Protein AF-A0A6G3YT41-F1 (afdb_monomer)

Structure (mmCIF, N/CA/C/O backbone):
data_AF-A0A6G3YT41-F1
#
_entry.id   AF-A0A6G3YT41-F1
#
loop_
_atom_site.group_PDB
_atom_site.id
_atom_site.type_symbol
_atom_site.label_atom_id
_atom_site.label_alt_id
_atom_site.label_comp_id
_atom_site.label_asym_id
_atom_site.label_entity_id
_atom_site.label_seq_id
_atom_site.pdbx_PDB_ins_code
_atom_site.Cartn_x
_atom_site.Cartn_y
_atom_site.Cartn_z
_atom_site.occupancy
_atom_site.B_iso_or_equiv
_atom_site.auth_seq_id
_atom_site.auth_comp_id
_atom_site.auth_asym_id
_atom_site.auth_atom_id
_atom_site.pdbx_PDB_model_num
ATOM 1 N N . MET A 1 1 ? -5.616 -1.438 9.766 1.00 59.84 1 MET A N 1
ATOM 2 C CA . MET A 1 1 ? -6.339 -1.657 8.487 1.00 59.84 1 MET A CA 1
ATOM 3 C C . MET A 1 1 ? -5.346 -1.430 7.349 1.00 59.84 1 MET A C 1
ATOM 5 O O . MET A 1 1 ? -4.335 -0.787 7.609 1.00 59.84 1 MET A O 1
ATOM 9 N N . ARG A 1 2 ? -5.554 -2.007 6.159 1.00 63.56 2 ARG A N 1
ATOM 10 C CA . ARG A 1 2 ? -4.571 -1.996 5.057 1.00 63.56 2 ARG A CA 1
ATOM 11 C C . ARG A 1 2 ? -5.060 -1.095 3.925 1.00 63.56 2 ARG A C 1
ATOM 13 O O . ARG A 1 2 ? -6.223 -1.197 3.552 1.00 63.56 2 ARG A O 1
ATOM 20 N N . ALA A 1 3 ? -4.186 -0.235 3.409 1.00 61.62 3 ALA A N 1
ATOM 21 C CA . ALA A 1 3 ? -4.435 0.549 2.200 1.00 61.62 3 ALA A CA 1
ATOM 22 C C . ALA A 1 3 ? -3.442 0.138 1.113 1.00 61.62 3 ALA A C 1
ATOM 24 O O . ALA A 1 3 ? -2.252 0.000 1.401 1.00 61.62 3 ALA A O 1
ATOM 25 N N . SER A 1 4 ? -3.952 -0.028 -0.103 1.00 67.12 4 SER A N 1
ATOM 26 C CA . SER A 1 4 ? -3.307 -0.771 -1.180 1.00 67.12 4 SER A CA 1
ATOM 27 C C . SER A 1 4 ? -3.110 0.085 -2.426 1.00 67.12 4 SER A C 1
ATOM 29 O O . SER A 1 4 ? -4.071 0.649 -2.946 1.00 67.12 4 SER A O 1
ATOM 31 N N . ILE A 1 5 ? -1.876 0.166 -2.930 1.00 67.75 5 ILE A N 1
ATOM 32 C CA . ILE A 1 5 ? -1.556 0.879 -4.180 1.00 67.75 5 ILE A CA 1
ATOM 33 C C . ILE A 1 5 ? -1.007 -0.122 -5.210 1.00 67.75 5 ILE A C 1
ATOM 35 O O . ILE A 1 5 ? 0.036 -0.724 -4.938 1.00 67.75 5 ILE A O 1
ATOM 39 N N . PRO A 1 6 ? -1.654 -0.306 -6.381 1.00 62.59 6 PRO A N 1
ATOM 40 C CA . PRO A 1 6 ? -1.185 -1.238 -7.398 1.00 62.59 6 PRO A CA 1
ATOM 41 C C . PRO A 1 6 ? 0.032 -0.683 -8.159 1.00 62.59 6 PRO A C 1
ATOM 43 O O . PRO A 1 6 ? 0.045 0.460 -8.619 1.00 62.59 6 PRO A O 1
ATOM 46 N N . LEU A 1 7 ? 1.062 -1.510 -8.329 1.00 69.19 7 LEU A N 1
ATOM 47 C CA . LEU A 1 7 ? 2.295 -1.231 -9.065 1.00 69.19 7 LEU A CA 1
ATOM 48 C C . LEU A 1 7 ? 2.620 -2.388 -10.019 1.00 69.19 7 LEU A C 1
ATOM 50 O O . LEU A 1 7 ? 2.474 -3.534 -9.628 1.00 69.19 7 LEU A O 1
ATOM 54 N N . PRO A 1 8 ? 3.135 -2.157 -11.233 1.00 68.12 8 PRO A N 1
ATOM 55 C CA . PRO A 1 8 ? 3.485 -3.256 -12.133 1.00 68.12 8 PRO A CA 1
ATOM 56 C C . PRO A 1 8 ? 4.520 -4.252 -11.557 1.00 68.12 8 PRO A C 1
ATOM 58 O O . PRO A 1 8 ? 5.593 -3.844 -11.104 1.00 68.12 8 PRO A O 1
ATOM 61 N N . THR A 1 9 ? 4.277 -5.564 -11.670 1.00 64.06 9 THR A N 1
ATOM 62 C CA . THR A 1 9 ? 5.159 -6.656 -11.177 1.00 64.06 9 THR A CA 1
ATOM 63 C C . THR A 1 9 ? 6.568 -6.603 -11.756 1.00 64.06 9 THR A C 1
ATOM 65 O O . THR A 1 9 ? 7.552 -6.936 -11.098 1.00 64.06 9 THR A O 1
ATOM 68 N N . THR A 1 10 ? 6.697 -6.091 -12.978 1.00 64.69 10 THR A N 1
ATOM 69 C CA . THR A 1 10 ? 7.985 -5.911 -13.667 1.00 64.69 10 THR A CA 1
ATOM 70 C C . THR A 1 10 ? 8.958 -4.936 -12.993 1.00 64.69 10 THR A C 1
ATOM 72 O O . THR A 1 10 ? 10.133 -4.903 -13.360 1.00 64.69 10 THR A O 1
ATOM 75 N N . LEU A 1 11 ? 8.497 -4.138 -12.024 1.00 60.03 11 LEU A N 1
ATOM 76 C CA . LEU A 1 11 ? 9.310 -3.120 -11.351 1.00 60.03 11 LEU A CA 1
ATOM 77 C C . LEU A 1 11 ? 10.205 -3.692 -10.256 1.00 60.03 11 LEU A C 1
ATOM 79 O O . LEU A 1 11 ? 11.259 -3.124 -9.955 1.00 60.03 11 LEU A O 1
ATOM 83 N N . ILE A 1 12 ? 9.800 -4.807 -9.651 1.00 62.72 12 ILE A N 1
ATOM 84 C CA . ILE A 1 12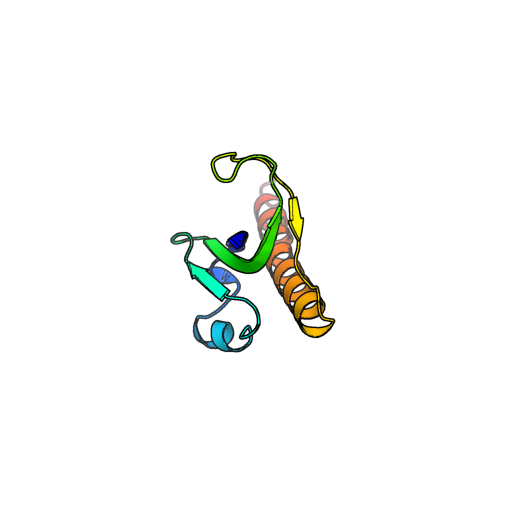 ? 10.477 -5.361 -8.487 1.00 62.72 12 ILE A CA 1
ATOM 85 C C . ILE A 1 12 ? 10.796 -6.821 -8.775 1.00 62.72 12 ILE A C 1
ATOM 87 O O . ILE A 1 12 ? 9.927 -7.685 -8.773 1.00 62.72 12 ILE A O 1
ATOM 91 N N . LYS A 1 13 ? 12.082 -7.118 -9.002 1.00 62.31 13 LYS A N 1
ATOM 92 C CA . LYS A 1 13 ? 12.546 -8.507 -8.905 1.00 62.31 13 LYS A CA 1
ATOM 93 C C . LYS A 1 13 ? 12.246 -8.998 -7.485 1.00 62.31 13 LYS A C 1
ATOM 95 O O . LYS A 1 13 ? 12.535 -8.239 -6.561 1.00 62.31 13 LYS A O 1
ATOM 100 N N . PRO A 1 14 ? 11.782 -10.241 -7.281 1.00 57.16 14 PRO A N 1
ATOM 101 C CA . PRO A 1 14 ? 11.431 -10.754 -5.954 1.00 57.16 14 PRO A CA 1
ATOM 102 C C . PRO A 1 14 ? 12.513 -10.511 -4.887 1.00 57.16 14 PRO A C 1
ATOM 104 O O . PRO A 1 14 ? 12.207 -10.143 -3.762 1.00 57.16 14 PRO A O 1
ATOM 107 N N . GLN A 1 15 ? 13.795 -10.570 -5.277 1.00 53.44 15 GLN A N 1
ATOM 108 C CA . GLN A 1 15 ? 14.951 -10.310 -4.402 1.00 53.44 15 GLN A CA 1
ATOM 109 C C . GLN A 1 15 ? 15.077 -8.858 -3.893 1.00 53.44 15 GLN A C 1
ATOM 111 O O . GLN A 1 15 ? 15.916 -8.571 -3.047 1.00 53.44 15 GLN A O 1
ATOM 116 N N . ARG A 1 16 ? 14.304 -7.909 -4.435 1.00 60.59 16 ARG A N 1
ATOM 117 C CA . ARG A 1 16 ? 14.283 -6.501 -4.006 1.00 60.59 16 ARG A CA 1
ATOM 118 C C . ARG A 1 16 ? 13.099 -6.166 -3.101 1.00 60.59 16 ARG A C 1
ATOM 120 O O . ARG A 1 16 ? 13.109 -5.082 -2.526 1.00 60.59 16 ARG A O 1
A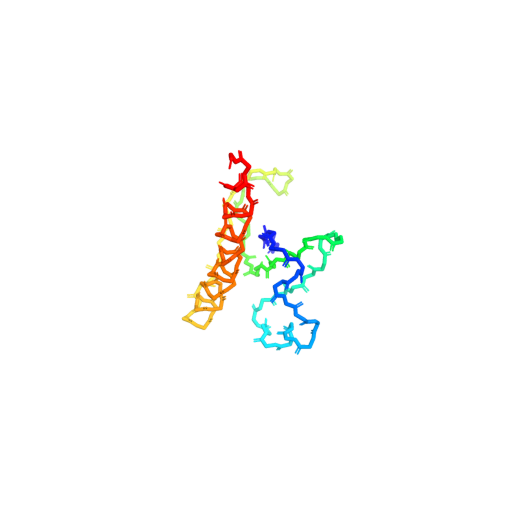TOM 127 N N . LEU A 1 17 ? 12.128 -7.071 -2.945 1.00 59.66 17 LEU A N 1
ATOM 128 C CA . LEU A 1 17 ? 10.985 -6.888 -2.040 1.00 59.66 17 LEU A CA 1
ATOM 129 C C . LEU A 1 17 ? 11.453 -6.735 -0.584 1.00 59.66 17 LEU A C 1
ATOM 131 O O . LEU A 1 17 ? 10.946 -5.889 0.143 1.00 59.66 17 LEU A O 1
ATOM 135 N N . GLU A 1 18 ? 12.510 -7.451 -0.194 1.00 59.09 18 GLU A N 1
ATOM 136 C CA . GLU A 1 18 ? 13.099 -7.388 1.152 1.00 59.09 18 GLU A CA 1
ATOM 137 C C . GLU A 1 18 ? 13.677 -6.010 1.517 1.00 59.09 18 GLU A C 1
ATOM 139 O O . GLU A 1 18 ? 13.851 -5.708 2.693 1.00 59.09 18 GLU A O 1
ATOM 144 N N . GLN A 1 19 ? 13.951 -5.138 0.537 1.00 62.50 19 GLN A N 1
ATOM 145 C CA . GLN A 1 19 ? 14.419 -3.769 0.800 1.00 62.50 19 GLN A CA 1
ATOM 146 C C . GLN A 1 19 ? 13.297 -2.852 1.303 1.00 62.50 19 GLN A C 1
ATOM 148 O O . GLN A 1 19 ? 13.571 -1.737 1.744 1.00 62.50 19 GLN A O 1
ATOM 153 N N . PHE A 1 20 ? 12.045 -3.313 1.262 1.00 64.06 20 PHE A N 1
ATOM 154 C CA . PHE A 1 20 ? 10.851 -2.553 1.607 1.00 64.06 20 PHE A CA 1
ATOM 155 C C . PHE A 1 20 ? 10.248 -2.965 2.961 1.00 64.06 20 PHE A C 1
ATOM 157 O O . PHE A 1 20 ? 9.059 -2.830 3.133 1.00 64.06 20 PHE A O 1
ATOM 164 N N . GLN A 1 21 ? 11.041 -3.383 3.957 1.00 64.50 21 GLN A N 1
ATOM 165 C CA . GLN A 1 21 ? 10.549 -3.888 5.266 1.00 64.50 21 GLN A CA 1
ATOM 166 C C . GLN A 1 21 ? 9.481 -3.045 6.008 1.00 64.50 21 GLN A C 1
ATOM 168 O O . GLN A 1 21 ? 8.735 -3.603 6.804 1.00 64.50 21 GLN A O 1
ATOM 173 N N . GLU A 1 22 ? 9.389 -1.732 5.771 1.00 70.56 22 GLU A N 1
ATOM 174 C CA . GLU A 1 22 ? 8.360 -0.849 6.364 1.00 70.56 22 GLU A CA 1
ATOM 175 C C . GLU A 1 22 ? 7.016 -0.851 5.606 1.00 70.56 22 GLU A C 1
ATOM 177 O O . GLU A 1 22 ? 6.049 -0.243 6.054 1.00 70.56 22 GLU A O 1
ATOM 182 N N . VAL A 1 23 ? 6.951 -1.517 4.452 1.00 74.31 23 VAL A N 1
ATOM 183 C CA . VAL A 1 23 ? 5.778 -1.615 3.577 1.00 74.31 23 VAL A CA 1
ATOM 184 C C . VAL A 1 23 ? 5.579 -3.073 3.182 1.00 74.31 23 VAL A C 1
ATOM 186 O O . VAL A 1 23 ? 6.489 -3.727 2.678 1.00 74.31 23 VAL A O 1
ATOM 189 N N . GLU A 1 24 ? 4.380 -3.601 3.395 1.00 77.06 24 GLU A N 1
ATOM 190 C CA . GLU A 1 24 ? 4.070 -4.962 2.963 1.00 77.06 24 GLU A CA 1
ATOM 191 C C . GLU A 1 24 ? 3.801 -4.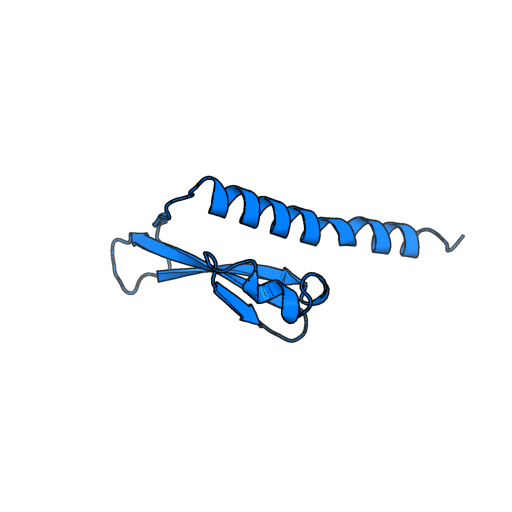941 1.454 1.00 77.06 24 GLU A C 1
ATOM 193 O O . GLU A 1 24 ? 3.012 -4.136 0.967 1.00 77.06 24 GLU A O 1
ATOM 198 N N . LEU A 1 25 ? 4.508 -5.788 0.704 1.00 76.81 25 LEU A N 1
ATOM 199 C CA . LEU A 1 25 ? 4.340 -5.928 -0.739 1.00 76.81 25 LEU A CA 1
ATOM 200 C C . LEU A 1 25 ? 3.788 -7.320 -1.040 1.00 76.81 25 LEU A C 1
ATOM 202 O O . LEU A 1 25 ? 4.440 -8.321 -0.737 1.00 76.81 25 LEU A O 1
ATOM 206 N N . SER A 1 26 ? 2.619 -7.384 -1.662 1.00 75.81 26 SER A N 1
ATOM 207 C CA . SER A 1 26 ? 1.958 -8.626 -2.081 1.00 75.81 26 SER A CA 1
ATOM 208 C C . SER A 1 26 ? 1.740 -8.626 -3.590 1.00 75.81 26 SER A C 1
ATOM 210 O O . SER A 1 26 ? 1.622 -7.577 -4.212 1.00 75.81 26 SER A O 1
ATOM 212 N N . LEU A 1 27 ? 1.704 -9.800 -4.221 1.00 73.69 27 LEU A N 1
ATOM 213 C CA . LEU A 1 27 ? 1.197 -9.898 -5.592 1.00 73.69 27 LEU A CA 1
ATOM 214 C C . LEU A 1 27 ? -0.322 -9.719 -5.542 1.00 73.69 27 LEU A C 1
ATOM 216 O O . LEU A 1 27 ? -0.998 -10.469 -4.842 1.00 73.69 27 LEU A O 1
ATOM 220 N N . CYS A 1 28 ? -0.830 -8.727 -6.266 1.00 69.81 28 CYS A N 1
ATOM 221 C CA . CYS A 1 28 ? -2.258 -8.554 -6.502 1.00 69.81 28 CYS A CA 1
ATOM 222 C C . CYS A 1 28 ? -2.715 -9.544 -7.588 1.00 69.81 28 CYS A C 1
ATOM 224 O O . CYS A 1 28 ? -3.667 -10.292 -7.385 1.00 69.81 28 CYS A O 1
ATOM 226 N N . ASP A 1 29 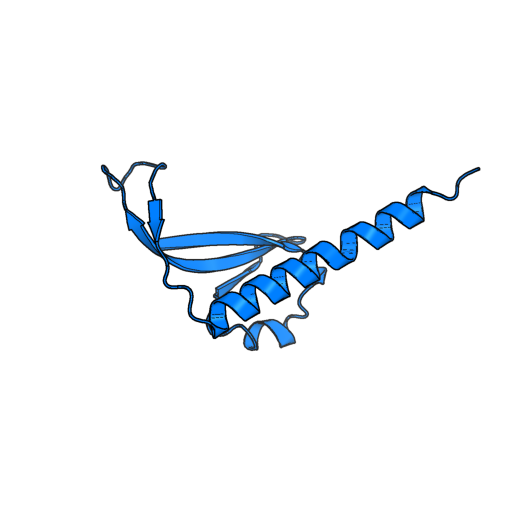? -1.971 -9.612 -8.700 1.00 76.06 29 ASP A N 1
ATOM 227 C CA . ASP A 1 29 ? -2.134 -10.598 -9.774 1.00 76.06 29 ASP A CA 1
ATOM 228 C C . ASP A 1 29 ? -0.804 -10.837 -10.539 1.00 76.06 29 ASP A C 1
ATOM 230 O O . ASP A 1 29 ? 0.285 -10.607 -10.007 1.00 76.06 29 ASP A O 1
ATOM 234 N N . HIS A 1 30 ? -0.872 -11.345 -11.779 1.00 72.50 30 HIS A N 1
ATOM 235 C CA . HIS A 1 30 ? 0.309 -11.603 -12.616 1.00 72.50 30 HIS A CA 1
ATOM 236 C C . HIS A 1 30 ? 1.065 -10.321 -13.011 1.00 72.50 30 HIS A C 1
ATOM 238 O O . HIS A 1 30 ? 2.288 -10.349 -13.184 1.00 72.50 30 HIS A O 1
ATOM 244 N N . ASP A 1 31 ? 0.354 -9.202 -13.129 1.00 73.25 31 ASP A N 1
ATOM 245 C CA . ASP A 1 31 ? 0.856 -7.936 -13.654 1.00 73.25 31 ASP A CA 1
ATOM 246 C C . ASP A 1 31 ? 0.973 -6.851 -12.577 1.00 73.25 31 ASP A C 1
ATOM 248 O O . ASP A 1 31 ? 1.715 -5.888 -12.782 1.00 73.25 31 ASP A O 1
ATOM 252 N N . TRP A 1 32 ? 0.331 -7.016 -11.416 1.00 73.12 32 TRP A N 1
ATOM 253 C CA . TRP A 1 32 ? 0.252 -6.015 -10.353 1.00 73.12 32 TRP A CA 1
ATOM 254 C C . TRP A 1 32 ? 0.737 -6.519 -8.984 1.00 73.12 32 TRP A C 1
ATOM 256 O O . TRP A 1 32 ? 0.405 -7.603 -8.513 1.00 73.12 32 TRP A O 1
ATOM 266 N N . LEU A 1 33 ? 1.523 -5.675 -8.324 1.00 76.62 33 LEU A N 1
ATOM 267 C CA . LEU A 1 33 ? 1.951 -5.726 -6.932 1.00 76.62 33 LEU A CA 1
ATOM 268 C C . LEU A 1 33 ? 1.133 -4.722 -6.134 1.00 76.62 33 LEU A C 1
ATOM 270 O O . LEU A 1 33 ? 0.898 -3.610 -6.584 1.00 76.62 33 LEU A O 1
ATOM 274 N N . GLU A 1 34 ? 0.768 -5.084 -4.925 1.00 81.25 34 GLU A N 1
ATOM 275 C CA . GLU A 1 34 ? 0.054 -4.250 -3.985 1.00 81.25 34 GLU A CA 1
ATOM 276 C C . GLU A 1 34 ? 1.020 -3.741 -2.915 1.00 81.25 34 GLU A C 1
ATOM 278 O O . GLU A 1 34 ? 1.721 -4.525 -2.276 1.00 81.25 34 GLU A O 1
ATOM 283 N N . VAL A 1 35 ? 1.068 -2.420 -2.729 1.00 82.19 35 VAL A N 1
ATOM 284 C CA . VAL A 1 35 ? 1.774 -1.792 -1.606 1.00 82.19 35 VAL A CA 1
ATOM 285 C C . VAL A 1 35 ? 0.800 -1.564 -0.467 1.00 82.19 35 VAL A C 1
ATOM 287 O O . VAL A 1 35 ? -0.068 -0.705 -0.583 1.00 82.19 35 VAL A O 1
ATOM 290 N N . THR A 1 36 ? 0.970 -2.304 0.624 1.00 84.00 36 THR A N 1
ATOM 291 C CA . THR A 1 36 ? 0.155 -2.220 1.834 1.00 84.00 36 THR A CA 1
ATOM 292 C C . THR A 1 36 ? 0.800 -1.305 2.873 1.00 84.00 36 THR A C 1
ATOM 294 O O . THR A 1 36 ? 1.898 -1.573 3.373 1.00 84.00 36 THR A O 1
ATOM 297 N N . LEU A 1 37 ? 0.071 -0.253 3.249 1.00 86.00 37 LEU A N 1
ATOM 298 C CA . LEU A 1 37 ? 0.396 0.627 4.373 1.00 86.00 37 LEU A CA 1
ATOM 299 C C . LEU A 1 37 ? -0.341 0.199 5.642 1.00 86.00 37 LEU A C 1
ATOM 301 O O . LEU A 1 37 ? -1.517 -0.170 5.596 1.00 86.00 37 LEU A O 1
ATOM 305 N N . GLN A 1 38 ? 0.348 0.289 6.779 1.00 84.56 38 GLN A N 1
ATOM 306 C CA . GLN A 1 38 ? -0.248 0.065 8.092 1.00 84.56 38 GLN A CA 1
ATOM 307 C C . GLN A 1 38 ? -0.746 1.385 8.665 1.00 84.56 38 GLN A C 1
ATOM 309 O O . GLN A 1 38 ? 0.008 2.345 8.773 1.00 84.56 38 GLN A O 1
ATOM 314 N N . GLY A 1 39 ? -2.012 1.419 9.064 1.00 87.75 39 GLY A N 1
ATOM 315 C CA . GLY A 1 39 ? -2.605 2.618 9.633 1.00 87.75 39 GLY A CA 1
ATOM 316 C C . GLY A 1 39 ? -3.940 2.363 10.315 1.00 87.75 39 GLY A C 1
ATOM 317 O O . GLY A 1 39 ? -4.406 1.220 10.461 1.00 87.75 39 GLY A O 1
ATOM 318 N N . LEU A 1 40 ? -4.554 3.465 10.725 1.00 89.94 40 LEU A N 1
ATOM 319 C CA . LEU A 1 40 ? -5.864 3.509 11.344 1.00 89.94 40 LEU A CA 1
ATOM 320 C C . LEU A 1 40 ? -6.917 3.871 10.296 1.00 89.94 40 LEU A C 1
ATOM 322 O O . LEU A 1 40 ? -6.730 4.791 9.506 1.00 89.94 40 LEU A O 1
ATOM 326 N N . TRP A 1 41 ? -8.032 3.151 10.304 1.00 91.81 41 TRP A N 1
ATOM 327 C CA . TRP A 1 41 ? -9.217 3.520 9.539 1.00 91.81 41 TRP A CA 1
ATOM 328 C C . TRP A 1 41 ? -10.217 4.164 10.484 1.00 91.81 41 TRP A C 1
ATOM 330 O O . TRP A 1 41 ? -10.553 3.579 11.515 1.00 91.81 41 TRP A O 1
ATOM 340 N N . ILE A 1 42 ? -10.644 5.375 10.154 1.00 92.69 42 ILE A N 1
ATOM 341 C CA . ILE A 1 42 ? -11.592 6.154 10.941 1.00 92.69 42 ILE A CA 1
ATOM 342 C C . ILE A 1 42 ? -12.885 6.230 10.140 1.00 92.69 42 ILE A C 1
ATOM 344 O O . ILE A 1 42 ? -12.899 6.749 9.025 1.00 92.69 42 ILE A O 1
ATOM 348 N N . THR A 1 43 ? -13.962 5.704 10.707 1.00 94.31 43 THR A N 1
ATOM 349 C CA . THR A 1 43 ? -15.291 5.684 10.093 1.00 94.31 43 THR A CA 1
ATOM 350 C C . THR A 1 43 ? -16.362 5.788 11.178 1.00 94.31 43 THR A C 1
ATOM 352 O O . THR A 1 43 ? -16.077 5.541 12.355 1.00 94.31 43 THR A O 1
ATOM 355 N N . GLU A 1 44 ? -17.568 6.197 10.795 1.00 91.94 44 GLU A N 1
ATOM 356 C CA . GLU A 1 44 ? -18.711 6.315 11.704 1.00 91.94 44 GLU A CA 1
ATOM 357 C C . GLU A 1 44 ? -19.319 4.940 12.030 1.00 91.94 44 GLU A C 1
ATOM 359 O O . GLU A 1 44 ? -19.770 4.727 13.157 1.00 91.94 44 GLU A O 1
ATOM 364 N N . ASP A 1 45 ? -19.262 3.988 11.090 1.00 91.75 45 ASP A N 1
ATOM 365 C CA . ASP A 1 45 ? -19.705 2.599 11.258 1.00 91.75 45 ASP A CA 1
ATOM 366 C C . ASP A 1 45 ? -18.604 1.625 10.784 1.00 91.75 45 ASP A C 1
ATOM 368 O O . ASP A 1 45 ? -18.166 1.709 9.636 1.00 91.75 45 ASP A O 1
ATOM 372 N N . PRO A 1 46 ? -18.153 0.664 11.618 1.00 83.62 46 PRO A N 1
ATOM 373 C CA . PRO A 1 46 ? -17.147 -0.334 11.240 1.00 83.62 46 PRO A CA 1
ATOM 374 C C . PRO A 1 46 ? -17.463 -1.169 9.989 1.00 83.62 46 PRO A C 1
ATOM 376 O O . PRO A 1 46 ? -16.545 -1.762 9.425 1.00 83.62 46 PRO A O 1
ATOM 379 N N . ASN A 1 47 ? -18.731 -1.257 9.576 1.00 87.88 47 ASN A N 1
ATOM 380 C CA . ASN A 1 47 ? -19.152 -1.976 8.370 1.00 87.88 47 ASN A CA 1
ATOM 381 C C . ASN A 1 47 ? -19.246 -1.075 7.130 1.00 87.88 47 ASN A C 1
ATOM 383 O O . ASN A 1 47 ? -19.590 -1.556 6.051 1.00 87.88 47 ASN A O 1
ATOM 387 N N . GLN A 1 48 ? -18.987 0.224 7.272 1.00 85.94 48 GLN A N 1
ATOM 388 C CA . GLN A 1 48 ? -19.067 1.184 6.183 1.00 85.94 48 GLN A CA 1
ATOM 389 C C . GLN A 1 48 ? -17.809 1.116 5.309 1.00 85.94 48 GLN A C 1
ATOM 391 O O . GLN A 1 48 ? -16.681 1.085 5.803 1.00 85.94 48 GLN A O 1
ATOM 396 N N . GLU A 1 49 ? -18.009 1.115 3.991 1.00 85.94 49 GLU A N 1
ATOM 397 C CA . GLU A 1 49 ? -16.916 1.102 3.007 1.00 85.94 49 GLU A CA 1
ATOM 398 C C . GLU A 1 49 ? -16.192 2.455 2.915 1.00 85.94 49 GLU A C 1
ATOM 400 O O . GLU A 1 49 ? -15.043 2.528 2.480 1.00 85.94 49 GLU A O 1
ATOM 405 N N . GLU A 1 50 ? -16.851 3.531 3.349 1.00 89.25 50 GLU A N 1
ATOM 406 C CA . GLU A 1 50 ? -16.317 4.889 3.356 1.00 89.25 50 GLU A CA 1
ATOM 407 C C . GLU A 1 50 ? -15.717 5.260 4.719 1.00 89.25 50 GLU A C 1
ATOM 409 O O . GLU A 1 50 ? -16.197 4.866 5.786 1.00 89.25 50 GLU A O 1
ATOM 414 N N . GLY A 1 51 ? -14.644 6.045 4.679 1.00 90.56 51 GLY A N 1
ATOM 415 C CA . GLY A 1 51 ? -13.906 6.469 5.858 1.00 90.56 51 GLY A CA 1
ATOM 416 C C . GLY A 1 51 ? -12.605 7.168 5.490 1.00 90.56 51 GLY A C 1
ATOM 417 O O . GLY A 1 51 ? -12.298 7.402 4.319 1.00 90.56 51 GLY A O 1
ATOM 418 N N . VAL A 1 52 ? -11.832 7.516 6.513 1.00 91.75 52 VAL A N 1
ATOM 419 C CA . VAL A 1 52 ? -10.531 8.167 6.370 1.00 91.75 52 VAL A CA 1
ATOM 420 C C . VAL A 1 52 ? -9.444 7.204 6.824 1.00 91.75 52 VAL A C 1
ATOM 422 O O . VAL A 1 52 ? -9.419 6.76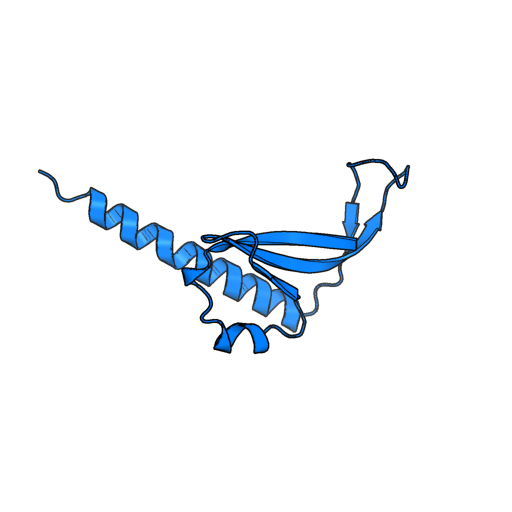9 7.977 1.00 91.75 52 VAL A O 1
ATOM 425 N N . PHE A 1 53 ? -8.510 6.899 5.925 1.00 89.94 53 PHE A N 1
ATOM 426 C CA . PHE A 1 53 ? -7.284 6.193 6.279 1.00 89.94 53 PHE A CA 1
ATOM 427 C C . PHE A 1 53 ? -6.234 7.183 6.783 1.00 89.94 53 PHE A C 1
ATOM 429 O O . PHE A 1 53 ? -5.895 8.147 6.098 1.00 89.94 53 PHE A O 1
ATOM 436 N N . VAL A 1 54 ? -5.693 6.918 7.968 1.00 90.00 54 VAL A N 1
ATOM 437 C CA . VAL A 1 54 ? -4.626 7.702 8.587 1.00 90.00 54 VAL A CA 1
ATOM 438 C C . VAL A 1 54 ? -3.420 6.802 8.808 1.00 90.00 54 VAL A C 1
ATOM 440 O O . VAL A 1 54 ? -3.514 5.758 9.450 1.00 90.00 54 VAL A O 1
ATOM 443 N N . THR A 1 55 ? -2.267 7.225 8.304 1.00 88.94 55 THR A N 1
ATOM 444 C CA . THR A 1 55 ? -0.984 6.547 8.499 1.00 88.94 55 THR A CA 1
ATOM 445 C C . THR A 1 55 ? 0.077 7.566 8.865 1.00 88.94 55 THR A C 1
ATOM 447 O O . THR A 1 55 ? 0.044 8.706 8.401 1.00 88.94 55 THR A O 1
ATOM 450 N N . GLU A 1 56 ? 1.041 7.148 9.676 1.00 89.12 56 GLU A N 1
ATOM 451 C CA . GLU A 1 56 ? 2.261 7.921 9.863 1.00 89.12 56 GLU A CA 1
ATOM 452 C C . GLU A 1 56 ? 3.147 7.758 8.623 1.00 89.12 56 GLU A C 1
ATOM 454 O O . GLU A 1 56 ? 3.369 6.643 8.150 1.00 89.12 56 GLU A O 1
ATOM 459 N N . LEU A 1 57 ? 3.634 8.875 8.083 1.00 88.00 57 LEU A N 1
ATOM 460 C CA . LEU A 1 57 ? 4.607 8.915 6.995 1.00 88.00 57 LEU A CA 1
ATOM 461 C C . LEU A 1 57 ? 5.953 9.335 7.571 1.00 88.00 57 LEU A C 1
ATOM 463 O O . LEU A 1 57 ? 6.275 10.518 7.656 1.00 88.00 57 LEU A O 1
ATOM 467 N N . THR A 1 58 ? 6.742 8.350 7.992 1.00 88.81 58 THR A N 1
ATOM 468 C CA . THR A 1 58 ? 8.132 8.610 8.367 1.00 88.81 58 THR A CA 1
ATOM 469 C C . THR A 1 58 ? 8.923 9.039 7.123 1.00 88.81 58 THR A C 1
ATOM 471 O O . THR A 1 58 ? 8.583 8.628 6.007 1.00 88.81 58 THR A O 1
ATOM 474 N N . PRO A 1 59 ? 10.029 9.793 7.271 1.00 88.94 59 PRO A N 1
ATOM 475 C CA . PRO A 1 59 ? 10.863 10.168 6.127 1.00 88.94 59 PRO A CA 1
ATOM 476 C C . PRO A 1 59 ? 11.357 8.962 5.310 1.00 88.94 59 PRO A C 1
ATOM 478 O O . PRO A 1 59 ? 11.514 9.045 4.091 1.00 88.94 59 PRO A O 1
ATOM 481 N N . HIS A 1 60 ? 11.587 7.819 5.966 1.00 86.12 60 HIS A N 1
ATOM 482 C CA . HIS A 1 60 ? 11.998 6.580 5.306 1.00 86.12 60 HIS A CA 1
ATOM 483 C C . HIS A 1 60 ? 10.872 5.972 4.464 1.00 86.12 60 HIS A C 1
ATOM 485 O O . HIS A 1 60 ? 11.110 5.601 3.310 1.00 86.12 60 HIS A O 1
ATOM 491 N N . LEU A 1 61 ? 9.656 5.909 5.007 1.00 84.38 61 LEU A N 1
ATOM 492 C CA . LEU A 1 61 ? 8.483 5.408 4.300 1.00 84.38 61 LEU A CA 1
ATOM 493 C C . LEU A 1 61 ? 8.117 6.309 3.115 1.00 84.38 61 LEU A C 1
ATOM 495 O O . LEU A 1 61 ? 7.896 5.813 2.010 1.00 84.38 61 LEU A O 1
ATOM 499 N N . GLU A 1 62 ? 8.138 7.628 3.311 1.00 88.75 62 GLU A N 1
ATOM 500 C CA . GLU A 1 62 ? 7.870 8.613 2.261 1.00 88.75 62 GLU A CA 1
ATOM 501 C C . GLU A 1 62 ? 8.848 8.465 1.085 1.00 88.75 62 GLU A C 1
ATOM 503 O O . GLU A 1 62 ? 8.428 8.323 -0.067 1.00 88.75 62 GLU A O 1
ATOM 508 N N . GLN A 1 63 ? 10.156 8.393 1.361 1.00 86.75 63 GLN A N 1
ATOM 509 C CA . GLN A 1 63 ? 11.169 8.184 0.320 1.00 86.75 63 GLN A CA 1
ATOM 510 C C . GLN A 1 63 ? 10.971 6.864 -0.439 1.00 86.75 63 GLN A C 1
ATOM 512 O O . GLN A 1 63 ? 11.184 6.804 -1.655 1.00 86.75 63 GLN A O 1
ATOM 517 N N . ARG A 1 64 ? 10.560 5.793 0.252 1.00 83.50 64 ARG A N 1
ATOM 518 C CA . ARG A 1 64 ? 10.294 4.489 -0.374 1.00 83.50 64 ARG A CA 1
ATOM 519 C C . ARG A 1 64 ? 9.085 4.546 -1.299 1.00 83.50 64 ARG A C 1
ATOM 521 O O . ARG A 1 64 ? 9.191 4.081 -2.435 1.00 83.50 64 ARG A O 1
ATOM 528 N N . LEU A 1 65 ? 7.981 5.145 -0.853 1.00 84.44 65 LEU A N 1
ATOM 529 C CA . LEU A 1 65 ? 6.781 5.339 -1.671 1.00 84.44 65 LEU A CA 1
ATOM 530 C C . LEU A 1 65 ? 7.085 6.192 -2.903 1.00 84.44 65 LEU A C 1
ATOM 532 O O . LEU A 1 65 ? 6.733 5.811 -4.019 1.00 84.44 65 LEU A O 1
ATOM 536 N N . PHE A 1 66 ? 7.832 7.285 -2.730 1.00 84.88 66 PHE A N 1
ATOM 537 C CA . PHE A 1 66 ? 8.252 8.133 -3.841 1.00 84.88 66 PHE A CA 1
ATOM 538 C C . PHE A 1 66 ? 9.108 7.374 -4.865 1.00 84.88 66 PHE A C 1
ATOM 540 O O . PHE A 1 66 ? 8.910 7.501 -6.078 1.00 84.88 66 PHE A O 1
ATOM 547 N N . ARG A 1 67 ? 10.033 6.523 -4.402 1.00 82.69 67 ARG A N 1
ATOM 548 C CA . ARG A 1 67 ? 10.856 5.682 -5.281 1.00 82.69 67 ARG A CA 1
ATOM 549 C C . ARG A 1 67 ? 10.011 4.670 -6.052 1.00 82.69 67 ARG A C 1
ATOM 551 O O . ARG A 1 67 ? 10.222 4.505 -7.251 1.00 82.69 67 ARG A O 1
ATOM 558 N N . LEU A 1 68 ? 9.065 4.009 -5.386 1.00 79.19 68 LEU A N 1
ATOM 559 C CA . LEU A 1 68 ? 8.142 3.061 -6.016 1.00 79.19 68 LEU A CA 1
ATOM 560 C C . LEU A 1 68 ? 7.292 3.738 -7.101 1.00 79.19 68 LEU A C 1
ATOM 562 O O . LEU A 1 68 ? 7.201 3.230 -8.219 1.00 79.19 68 LEU A O 1
ATOM 566 N N . TRP A 1 69 ? 6.756 4.922 -6.806 1.00 80.94 69 T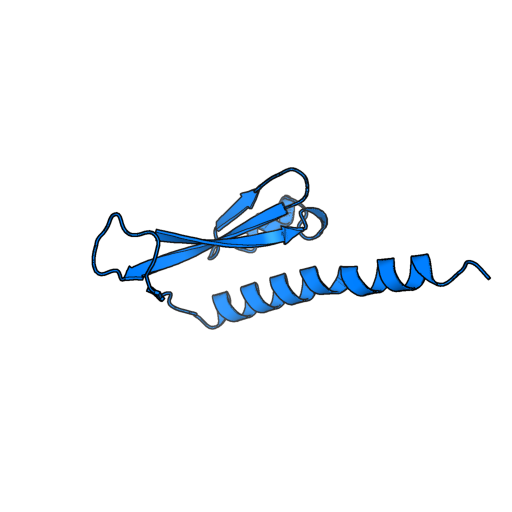RP A N 1
ATOM 567 C CA . TRP A 1 69 ? 6.004 5.742 -7.756 1.00 80.94 69 TRP A CA 1
ATOM 568 C C . TRP A 1 69 ? 6.856 6.232 -8.939 1.00 80.94 69 TRP A C 1
ATOM 570 O O . TRP A 1 69 ? 6.410 6.250 -10.085 1.00 80.94 69 TRP A O 1
ATOM 580 N N . THR A 1 70 ? 8.115 6.598 -8.702 1.00 80.00 70 THR A N 1
ATOM 581 C CA . THR A 1 70 ? 9.039 6.990 -9.781 1.00 80.00 70 THR A CA 1
ATOM 582 C C . THR A 1 70 ? 9.332 5.809 -10.712 1.00 80.00 70 THR A C 1
ATOM 584 O O . THR A 1 70 ? 9.315 5.938 -11.939 1.00 80.00 70 THR A O 1
ATOM 587 N N . LEU A 1 71 ? 9.569 4.626 -10.136 1.00 76.88 71 LEU A N 1
ATOM 588 C CA . LEU A 1 71 ? 9.804 3.404 -10.903 1.00 76.88 71 LEU A CA 1
ATOM 589 C C . LEU A 1 71 ? 8.587 3.040 -11.763 1.00 76.88 71 LEU A C 1
ATOM 591 O O . LEU A 1 71 ? 8.768 2.709 -12.935 1.00 76.88 71 LEU A O 1
ATOM 595 N N . SER A 1 72 ? 7.361 3.162 -11.239 1.00 73.50 72 SER A N 1
ATOM 596 C CA . SER A 1 72 ? 6.150 2.849 -12.012 1.00 73.50 72 SER A CA 1
ATOM 597 C C . SER A 1 72 ? 5.921 3.781 -13.196 1.00 73.50 72 SER A C 1
ATOM 599 O O . SER A 1 72 ? 5.476 3.332 -14.252 1.00 73.50 72 SER A O 1
ATOM 601 N N . GLN A 1 73 ? 6.324 5.045 -13.083 1.00 72.75 73 GLN A N 1
ATOM 602 C CA . GLN A 1 73 ? 6.237 6.005 -14.183 1.00 72.75 73 GLN A CA 1
ATOM 603 C C . GLN A 1 73 ? 7.274 5.790 -15.288 1.00 72.75 73 GLN A C 1
ATOM 605 O O . GLN A 1 73 ? 7.046 6.179 -16.435 1.00 72.75 73 GLN A O 1
ATOM 610 N N . THR A 1 74 ? 8.401 5.140 -14.985 1.00 64.69 74 THR A N 1
ATOM 611 C CA . THR A 1 74 ? 9.523 5.005 -15.932 1.00 64.69 74 THR A CA 1
ATOM 612 C C . THR A 1 74 ? 9.142 4.157 -17.161 1.00 64.69 74 THR A C 1
ATOM 614 O O . THR A 1 74 ? 9.785 4.241 -18.205 1.00 64.69 74 THR A O 1
ATOM 617 N N . ARG A 1 75 ? 8.039 3.393 -17.101 1.00 55.81 75 ARG A N 1
ATOM 618 C CA . ARG A 1 75 ? 7.560 2.554 -18.210 1.00 55.81 75 ARG A CA 1
ATOM 619 C C . ARG A 1 75 ? 6.540 3.222 -19.147 1.00 55.81 75 ARG A C 1
ATOM 621 O O . ARG A 1 75 ? 6.346 2.716 -20.251 1.00 55.81 75 ARG A O 1
ATOM 628 N N . PHE A 1 76 ? 5.956 4.374 -18.798 1.00 49.69 76 PHE A N 1
ATOM 629 C CA . PHE A 1 76 ? 5.017 5.068 -19.701 1.00 49.69 76 PHE A CA 1
ATOM 630 C C . PHE A 1 76 ? 5.703 5.713 -20.918 1.00 49.69 76 PHE A C 1
ATOM 632 O O . PHE A 1 76 ? 5.070 5.887 -21.958 1.00 49.69 76 PHE A O 1
ATOM 639 N N . TYR A 1 77 ? 7.011 5.981 -20.855 1.00 43.88 77 TYR A N 1
ATOM 640 C CA . TYR A 1 77 ? 7.745 6.588 -21.973 1.00 43.88 77 TYR A CA 1
ATOM 641 C C . TYR A 1 77 ? 8.223 5.588 -23.039 1.00 43.88 77 TYR A C 1
ATOM 643 O O . TYR A 1 77 ? 8.411 5.973 -24.189 1.00 43.88 77 TYR A O 1
ATOM 651 N N . ALA A 1 78 ? 8.379 4.299 -22.716 1.00 43.50 78 ALA A N 1
ATOM 652 C CA . ALA A 1 78 ? 8.882 3.317 -23.685 1.00 43.50 78 ALA A CA 1
ATOM 653 C C . ALA A 1 78 ? 7.796 2.833 -24.667 1.00 43.50 78 ALA A C 1
ATOM 655 O O . ALA A 1 78 ? 8.080 2.583 -25.837 1.00 43.50 78 ALA A O 1
ATOM 656 N N . VAL A 1 79 ? 6.540 2.745 -24.215 1.00 45.75 79 VAL A N 1
ATOM 657 C CA . VAL A 1 79 ? 5.399 2.352 -25.064 1.00 45.75 79 VAL A CA 1
ATOM 658 C C . VAL A 1 79 ?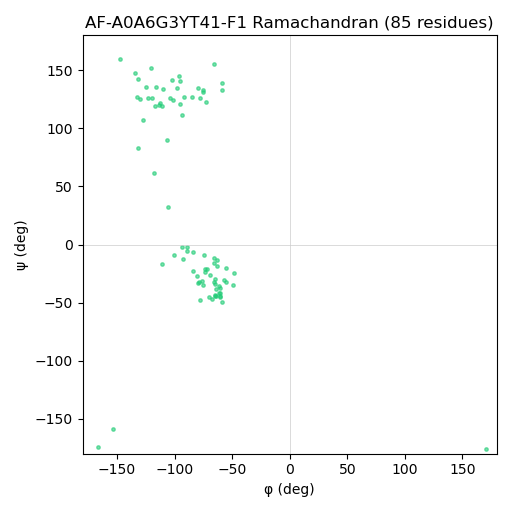 4.975 3.495 -25.995 1.00 45.75 79 VAL A C 1
ATOM 660 O O . VAL A 1 79 ? 4.639 3.247 -27.152 1.00 45.75 79 VAL A O 1
ATOM 663 N N . ALA A 1 80 ? 5.068 4.749 -25.539 1.00 42.94 80 ALA A N 1
ATOM 664 C CA . ALA A 1 80 ? 4.727 5.917 -26.352 1.00 42.94 80 ALA A CA 1
ATOM 665 C C . ALA A 1 80 ? 5.662 6.101 -27.565 1.00 42.94 80 ALA A C 1
ATOM 667 O O . ALA A 1 80 ? 5.205 6.509 -28.630 1.00 42.94 80 ALA A O 1
ATOM 668 N N . ILE A 1 81 ? 6.948 5.746 -27.444 1.00 49.28 81 ILE A N 1
ATOM 669 C CA . ILE A 1 81 ? 7.899 5.804 -28.570 1.00 49.28 81 ILE A CA 1
ATOM 670 C C . ILE A 1 81 ? 7.719 4.603 -29.517 1.00 49.28 81 ILE A C 1
ATOM 672 O O . ILE A 1 81 ? 7.871 4.749 -30.728 1.00 49.28 81 ILE A O 1
ATOM 676 N N . ALA A 1 82 ? 7.322 3.432 -29.005 1.00 46.47 82 ALA A N 1
ATOM 677 C CA . ALA A 1 82 ? 7.121 2.229 -29.819 1.00 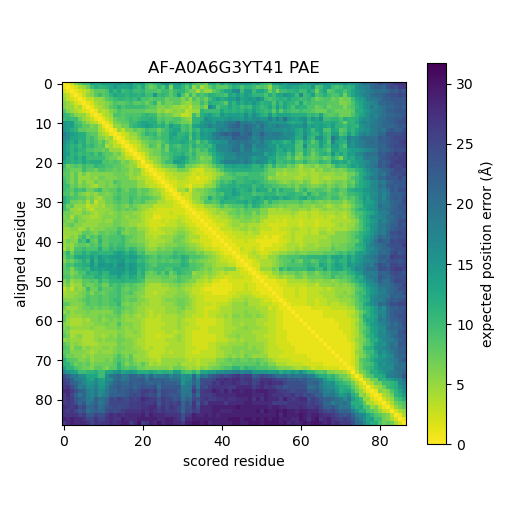46.47 82 ALA A CA 1
ATOM 678 C C . ALA A 1 82 ? 5.908 2.310 -30.773 1.00 46.47 82 ALA A C 1
ATOM 680 O O . ALA A 1 82 ? 5.919 1.673 -31.823 1.00 46.47 82 ALA A O 1
ATOM 681 N N . HIS A 1 83 ? 4.889 3.118 -30.456 1.00 45.56 83 HIS A N 1
ATOM 682 C CA . HIS A 1 83 ? 3.728 3.350 -31.331 1.00 45.56 83 HIS A CA 1
ATOM 683 C C . HIS A 1 83 ? 3.905 4.514 -32.329 1.00 45.56 83 HIS A C 1
ATOM 685 O O . HIS A 1 83 ? 3.016 4.755 -33.144 1.00 45.56 83 HIS A O 1
ATOM 691 N N . GLY A 1 84 ? 5.037 5.229 -32.295 1.00 44.44 84 GLY A N 1
ATOM 692 C CA . GLY A 1 84 ? 5.296 6.406 -33.136 1.00 44.44 84 GLY A CA 1
ATOM 693 C C . GLY A 1 84 ? 5.935 6.135 -34.503 1.00 44.44 84 GLY A C 1
ATOM 694 O O . GLY A 1 84 ? 6.060 7.066 -35.293 1.00 44.44 84 GLY A O 1
ATOM 695 N N . SER A 1 85 ? 6.316 4.892 -34.813 1.00 46.69 85 SER A N 1
ATOM 696 C CA . SER A 1 85 ? 7.034 4.548 -36.053 1.00 46.69 85 SER A CA 1
ATOM 697 C C . SER A 1 85 ? 6.238 3.594 -36.943 1.00 46.69 85 SER A C 1
ATOM 699 O O . SER A 1 85 ? 6.673 2.487 -37.238 1.00 46.69 85 SER A O 1
ATOM 701 N N . TYR A 1 86 ? 5.065 4.043 -37.384 1.00 44.06 86 TYR A N 1
ATOM 702 C CA . TYR A 1 86 ? 4.459 3.590 -38.637 1.00 44.06 86 TYR A CA 1
ATOM 703 C C . TYR A 1 86 ? 4.013 4.827 -39.417 1.00 44.06 86 TYR A C 1
ATOM 705 O O . TYR A 1 86 ? 2.860 5.250 -39.346 1.00 44.0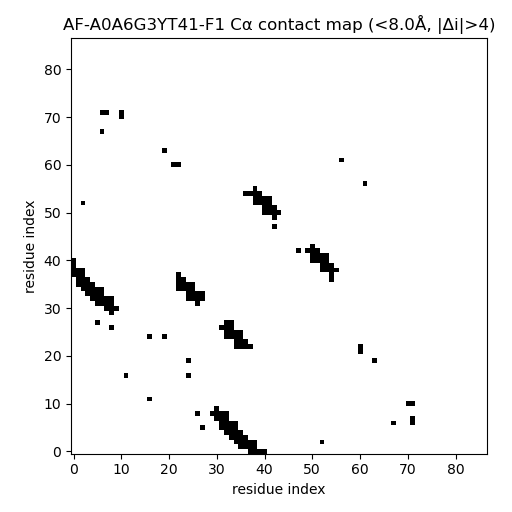6 86 TYR A O 1
ATOM 713 N N . ARG A 1 87 ? 4.958 5.433 -40.133 1.00 39.06 87 ARG A N 1
ATOM 714 C CA . ARG A 1 87 ? 4.700 6.213 -41.342 1.00 39.06 87 ARG A CA 1
ATOM 715 C C . ARG A 1 87 ? 5.808 5.939 -42.338 1.00 39.06 87 ARG A C 1
ATOM 717 O O . ARG A 1 87 ? 6.976 5.917 -41.895 1.00 39.06 87 ARG A O 1
#

Solvent-accessible surface area (backbone atoms only — not comparable to full-atom values): 5422 Å² total; per-residue (Å²): 88,79,48,74,47,81,38,55,41,89,76,53,60,78,88,53,56,75,79,37,79,92,44,51,75,44,75,71,55,92,57,29,25,28,43,33,44,76,36,50,70,49,56,94,46,97,88,51,94,64,66,46,79,47,61,86,76,49,74,68,56,47,53,48,52,52,50,53,54,52,57,59,55,64,59,63,62,60,58,60,59,69,71,67,77,84,127

pLDDT: mean 72.5, std 15.23, range [39.06, 94.31]

Radius of gyration: 16.47 Å; Cα contacts (8 Å, |Δi|>4): 94; chains: 1; bounding box: 35×22×53 Å

Nearest PDB structures (foldseek):
  4zbp-assembly2_C-2  TM=4.633E-01  e=1.692E+00  Arabidopsis thaliana
  4yit-assembly2_D  TM=5.401E-01  e=4.779E+00  Gremmeniella abietina
  4avc-assembly2_B  TM=4.097E-01  e=9.356E+00  Mycobacterium tuberculosis H37Rv

Secondary structure (DSSP, 8-state):
-EEEEEEEGGG--GGGGGGGTTSEEEE-SSSEEEEEEE-EEE-SSTT-S--EEE----HHHHHHHHHHHHHHHTTHHHHHHHTS---

Mean predicted aligned error: 10.6 Å

Sequence (87 aa):
MRASIPLPTTLIKPQRLEQFQEVELSLCDHDWLEVTLQGLWITEDPNQEEGVFVTELTPHLEQRLFRLWTLSQTRFYAVAIAHGSYR

Foldseek 3Di:
DWDWDKAFPVLDDPVCCVVPVQWDWDAPDPTIIITIHDFDWADPDPPDPDTDTDHDCDPVNVVVVVVRVVSRVVPVVVVVVVVPPDD

=== Feature glossary ===
A reading guide for the features in this record.

Start from the sequence.

  · This is the polypeptide sequence — one letter per residue, N-terminus first. Length ranges from a few dozen residues for small domains to over a thousand for large multi-domain proteins.

Fold it, and you get atomic coordinates and the backbone conformation that goes with them.

  · Structure coordinates are given as an mmCIF _atom_site loop: one row per atom with element, residue name, chain id, sequence number, and x/y/z position in Å. Only the four main-chain atoms per residue are included here; side chains are omitted to keep the record compact.

  · Backbone dihedral angles. Every residue except chain termini has a φ (preceding-C → N → Cα → C) and a ψ (N → Cα → C → next-N). They are reported in degrees following the IUPAC sign convention. Secondary structure is essentially a statement about which (φ, ψ) basin each residue occupies.

  · The SS8 string is DSSP's per-residue secondary-structure call. α-helix (H) means an i→i+4 H-bond ladder; β-strand (E) means the residue participates in a β-sheet; 3₁₀ (G) and π (I) are tighter and wider helices; T/S are turns/bends; '-' is loop.

  · SS3 is a coarse helix/strand/coil call (letters a/b/c) made by the P-SEA algorithm from inter-Cα distances and dihedrals. It is less detailed than DSSP but needs only Cα positions.

Summarize the fold with a handful of shape descriptors and a per-residue structural alphabet.

  · Radius of gyration (Rg) is the root-mean-square distance of Cα atoms from their centroid — a single number for overall size and compactness. A globular domain of N residues has Rg ≈ 2.2·N^0.38 Å; an extended or disordered chain has a much larger Rg. The Cα contact count is the number of residue pairs whose Cα atoms are within 8 Å and are more than four positions apart in sequence — a standard proxy for tertiary packing density. The bounding box is the smallest axis-aligned box enclosing all Cα atoms.

  · The Foldseek 3Di string encodes local tertiary geometry as a 20-letter alphabet — one character per residue — derived from the relative positions of nearby Cα atoms. Unlike the amino-acid sequence, 3Di is a direct function of the 3D structure, so two proteins with the same fold have similar 3Di strings even at low sequence identity.

  · Solvent-accessible surface area (SASA) is the area in Å² traced out by the centre of a 1.4 Å probe sphere (a water molecule) rolled over the protein's van der Waals surface (Shrake–Rupley / Lee–Richards construction). Buried residues have near-zero SASA; fully exposed residues can exceed 200 Å². The total SASA scales roughly with the number of surface residues.

Ask how reliable the model is.

  · pLDDT (predicted Local Distance Difference Test) is AlphaFold's per-residue confidence score, ranging from 0 to 100. Values above 90 indicate high confidence (typically well-packed cores); 70–90 is confident; 50–70 low confidence; below 50 usually means the region is disordered or the prediction is unreliable there. AlphaFold stores pLDDT in the mmCIF B-factor column.

  · B-factor (Debye–Waller factor) reflects atomic displacement in the crystal lattice. It is an experimental observable (units Å²), not a prediction; low values mean the atom is pinned down, high values mean it moves or is heterogeneous across the crystal.

  · Predicted Aligned Error (PAE) is an AlphaFold confidence matrix: entry (i, j) is the expected error in the position of residue j, in ångströms, when the prediction is superimposed on the true structure at residue i. Low PAE within a block of residues means that block is internally rigid and well-predicted; high PAE between two blocks means their relative placement is uncertain even if each block individually is confident.

Place it in context: what it resembles, what it is annotated as, and how it looks.

  · Nearest PDB neighbors are the top structural matches found by Foldseek when searching this structure against the entire Protein Data Bank. Each hit reports a TM-score (0 to 1; >0.5 almost always implies the same fold) and an E-value. These are *structural* homologs — they may share no detectable sequence similarity.

  · Functional annotations link the protein to curated databases. InterPro entries identify conserved domains and families by matching the sequence against member-database signatures (Pfam, PROSITE, CDD, …). Gene Ontology (GO) terms describe molecular function, biological process, and cellular component in a controlled vocabulary. CATH places the structure in a hierarchical fold classification (Class/Architecture/Topology/Homologous-superfamily). The organism is the source species.

  · Three diagnostic plots accompany the record. The Cα contact map visualizes the tertiary structure as a 2D adjacency matrix (8 Å cutoff, sequence-local contacts suppressed). The Ramachandran plot shows the distribution of backbone (φ, ψ) torsions, with points in the α and β basins reflecting secondary structure content. The PAE plot shows AlphaFold's inter-residue confidence as a color matrix.

  · Six rendered views show the 3D structure from the faces of a cube — i.e. along ±x, ±y, ±z. Rendering representation is drawn randomly per protein from cartoon (secondary-structure ribbons), sticks (backbone bonds), or molecular surface; coloring is either N→C rainbow (blue at the N-terminus through red at the C-terminus) or one color per chain.